Protein AF-A0A7V5J1K6-F1 (afdb_monomer)

Mean predicted aligned error: 7.73 Å

Foldseek 3Di:
DVVVVVVVVVVVVPPDDDDDDPLNPCVVCVVVQPPHADEEEDEPPCDDPRHRSVVVCVVVVRRHDYYHYDPDD

Secondary structure (DSSP, 8-state):
-HHHHHHHHHHHHT-------GGG-HHHHHHHHTTS-EEEEE-TT-EETTEEHHHHHHHTT--EEEEEESS--

Nearest PDB structures (foldseek):
  4jja-assembly1_A  TM=9.664E-01  e=6.009E-04  Bacteroides fragilis NCTC 9343
  2jgn-assembly2_B  TM=2.767E-01  e=8.812E+00  Homo sapiens

Sequence (73 aa):
MKKILLLLLVWIGTLWGEIIVGAERSSEYLPLLQGKNVAMVVNHSSLVEGEHLVDRLLREGVRIRKIFASEHG

Solvent-accessible surface area (backbone atoms only — not comparable to full-atom values): 4761 Å² total; per-residue (Å²): 109,73,68,60,55,54,54,54,58,56,56,64,70,71,71,77,77,81,85,82,54,78,82,70,43,48,86,77,49,49,77,75,42,61,95,40,82,38,71,47,80,50,56,95,81,42,56,43,98,88,38,52,45,69,59,55,39,47,75,72,66,44,46,72,75,47,79,45,46,90,85,68,121

Radius of gyration: 19.58 Å; Cα contacts (8 Å, |Δi|>4): 55; chains: 1; bounding box: 59×18×34 Å

pLDDT: mean 87.43, std 13.26, range [53.25, 98.19]

Structure (mmCIF, N/CA/C/O backbone):
data_AF-A0A7V5J1K6-F1
#
_entry.id   AF-A0A7V5J1K6-F1
#
loop_
_atom_site.group_PDB
_atom_site.id
_atom_site.type_symbol
_atom_site.label_atom_id
_atom_site.label_alt_id
_atom_site.label_comp_id
_atom_site.label_asym_id
_atom_site.label_entity_id
_atom_site.label_seq_id
_atom_site.pdbx_PDB_ins_code
_atom_site.Cartn_x
_atom_site.Cartn_y
_atom_site.Cartn_z
_atom_site.occupancy
_atom_site.B_iso_or_equiv
_atom_site.auth_seq_id
_atom_site.auth_comp_id
_atom_site.auth_asym_id
_atom_site.auth_atom_id
_atom_site.pdbx_PDB_model_num
ATOM 1 N N . MET A 1 1 ? 45.792 -6.782 -18.477 1.00 63.28 1 MET A N 1
ATOM 2 C CA . MET A 1 1 ? 44.548 -6.998 -19.256 1.00 63.28 1 MET A CA 1
ATOM 3 C C . MET A 1 1 ? 43.448 -7.691 -18.446 1.00 63.28 1 MET A C 1
ATOM 5 O O . MET A 1 1 ? 42.397 -7.095 -18.284 1.00 63.28 1 MET A O 1
ATOM 9 N N . LYS A 1 2 ? 43.682 -8.869 -17.836 1.00 61.59 2 LYS A N 1
ATOM 10 C CA . LYS A 1 2 ? 42.657 -9.584 -17.032 1.00 61.59 2 LYS A CA 1
ATOM 11 C C . LYS A 1 2 ? 42.094 -8.785 -15.838 1.00 61.59 2 LYS A C 1
ATOM 13 O O . LYS A 1 2 ? 40.901 -8.836 -15.583 1.00 61.59 2 LYS A O 1
ATOM 18 N N . LYS A 1 3 ? 42.932 -7.996 -15.149 1.00 63.34 3 LYS A N 1
ATOM 19 C CA . LYS A 1 3 ? 42.509 -7.140 -14.018 1.00 63.34 3 LYS A CA 1
ATOM 20 C C . LYS A 1 3 ? 41.602 -5.970 -14.436 1.00 63.34 3 LYS A C 1
ATOM 22 O O . LYS A 1 3 ? 40.708 -5.608 -13.690 1.00 63.34 3 LYS A O 1
ATOM 27 N N . ILE A 1 4 ? 41.805 -5.420 -15.637 1.00 74.62 4 ILE A N 1
ATOM 28 C CA . ILE A 1 4 ? 40.960 -4.351 -16.205 1.00 74.62 4 ILE A CA 1
ATOM 29 C C . ILE A 1 4 ? 39.586 -4.905 -16.595 1.00 74.62 4 ILE A C 1
ATOM 31 O O . ILE A 1 4 ? 38.571 -4.279 -16.318 1.00 74.62 4 ILE A O 1
ATOM 35 N N . LEU A 1 5 ? 39.550 -6.117 -17.155 1.00 72.25 5 LEU A N 1
ATOM 36 C CA . LEU A 1 5 ? 38.301 -6.811 -17.470 1.00 72.25 5 LEU A CA 1
ATOM 37 C C . LEU A 1 5 ? 37.482 -7.127 -16.203 1.00 72.25 5 LEU A C 1
ATOM 39 O O . LEU A 1 5 ? 36.264 -6.989 -16.203 1.00 72.25 5 LEU A O 1
ATOM 43 N N . LEU A 1 6 ? 38.160 -7.492 -15.108 1.00 71.38 6 LEU A N 1
ATOM 44 C CA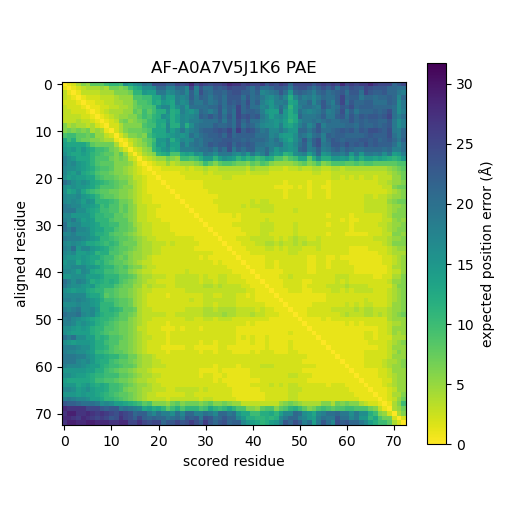 . LEU A 1 6 ? 37.530 -7.744 -13.809 1.00 71.38 6 LEU A CA 1
ATOM 45 C C . LEU A 1 6 ? 36.909 -6.471 -13.205 1.00 71.38 6 LEU A C 1
ATOM 47 O O . LEU A 1 6 ? 35.812 -6.522 -12.662 1.00 71.38 6 LEU A O 1
ATOM 51 N N . LEU A 1 7 ? 37.587 -5.325 -13.331 1.00 70.94 7 LEU A N 1
ATOM 52 C CA . LEU A 1 7 ? 37.092 -4.037 -12.830 1.00 70.94 7 LEU A CA 1
ATOM 53 C C . LEU A 1 7 ? 35.864 -3.535 -13.608 1.00 70.94 7 LEU A C 1
ATOM 55 O O . LEU A 1 7 ? 34.954 -2.975 -1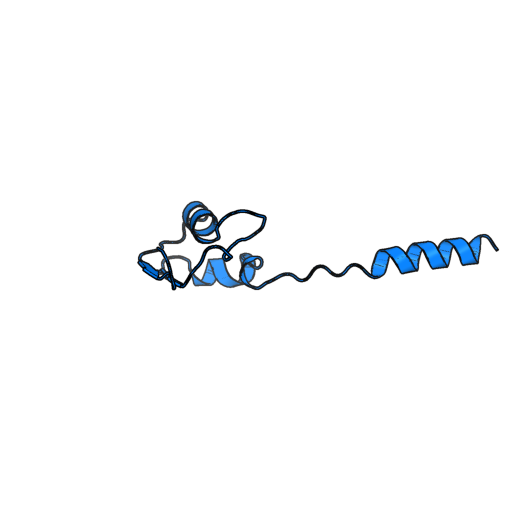3.003 1.00 70.94 7 LEU A O 1
ATOM 59 N N . LEU A 1 8 ? 35.797 -3.785 -14.921 1.00 72.00 8 LEU A N 1
ATOM 60 C CA . LEU A 1 8 ? 34.637 -3.433 -15.752 1.00 72.00 8 LEU A CA 1
ATOM 61 C C . LEU A 1 8 ? 33.388 -4.268 -15.420 1.00 72.00 8 LEU A C 1
ATOM 63 O O . LEU A 1 8 ? 32.283 -3.734 -15.409 1.00 72.00 8 LEU A O 1
ATOM 67 N N . LEU A 1 9 ? 33.557 -5.553 -15.094 1.00 72.19 9 LEU A N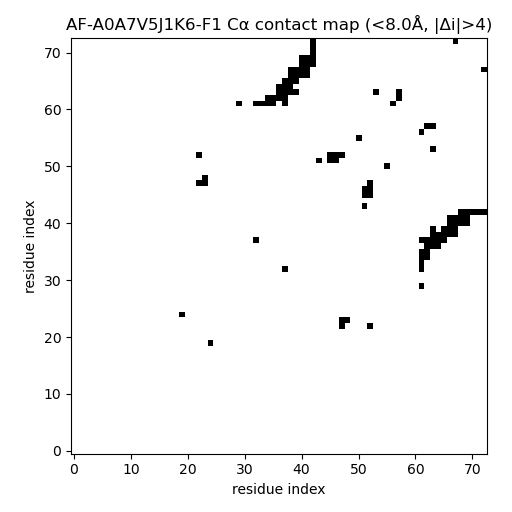 1
ATOM 68 C CA . LEU A 1 9 ? 32.461 -6.439 -14.673 1.00 72.19 9 LEU A CA 1
ATOM 69 C C . LEU A 1 9 ? 31.822 -6.005 -13.346 1.00 72.19 9 LEU A C 1
ATOM 71 O O . LEU A 1 9 ? 30.604 -6.063 -13.202 1.00 72.19 9 LEU A O 1
ATOM 75 N N . VAL A 1 10 ? 32.633 -5.530 -1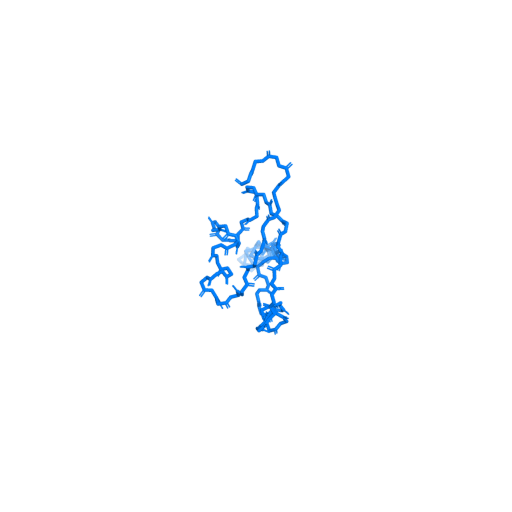2.398 1.00 69.81 10 VAL A N 1
ATOM 76 C CA . VAL A 1 10 ? 32.145 -5.023 -11.105 1.00 69.81 10 VAL A CA 1
ATOM 77 C C . VAL A 1 10 ? 31.382 -3.705 -11.275 1.00 69.81 10 VAL A C 1
ATOM 79 O O . VAL A 1 10 ? 30.372 -3.500 -10.611 1.00 69.81 10 VAL A O 1
ATOM 82 N N . TRP A 1 11 ? 31.807 -2.845 -12.206 1.00 67.06 11 TRP A N 1
ATOM 83 C CA . TRP A 1 11 ? 31.153 -1.558 -12.479 1.00 67.06 11 TRP A CA 1
ATOM 84 C C . TRP A 1 11 ? 29.752 -1.699 -13.090 1.00 67.06 11 TRP A C 1
ATOM 86 O O . TRP A 1 11 ? 28.861 -0.913 -12.781 1.00 67.06 11 TRP A O 1
ATOM 96 N N . ILE A 1 12 ? 29.531 -2.718 -13.927 1.00 65.88 12 ILE A N 1
ATOM 97 C CA . ILE A 1 12 ? 28.215 -2.985 -14.533 1.00 65.88 12 ILE A CA 1
ATOM 98 C C . ILE A 1 12 ? 27.198 -3.448 -13.477 1.00 65.88 12 ILE A C 1
ATOM 100 O O . ILE A 1 12 ? 26.026 -3.081 -13.554 1.00 65.88 12 ILE A O 1
ATOM 104 N N . GLY A 1 13 ? 27.639 -4.212 -12.472 1.00 63.94 13 GLY A N 1
ATOM 105 C CA . GLY A 1 13 ? 26.762 -4.745 -11.424 1.00 63.94 13 GLY A CA 1
ATOM 106 C C . GLY A 1 13 ? 26.226 -3.694 -10.448 1.00 63.94 13 GLY A C 1
ATOM 107 O O . GLY A 1 13 ? 25.200 -3.919 -9.818 1.00 63.94 13 GLY A O 1
ATOM 108 N N . THR A 1 14 ? 26.882 -2.537 -10.330 1.00 62.97 14 THR A N 1
ATOM 109 C CA . THR A 1 14 ? 26.534 -1.503 -9.339 1.00 62.97 14 THR A CA 1
ATOM 110 C C . THR A 1 14 ? 25.592 -0.412 -9.856 1.00 62.97 14 THR A C 1
ATOM 112 O O . THR A 1 14 ? 25.230 0.478 -9.094 1.00 62.97 14 THR A O 1
ATOM 115 N N . LEU A 1 15 ? 25.197 -0.444 -11.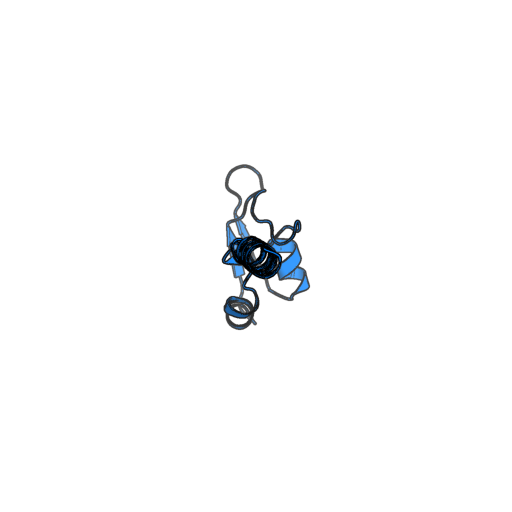134 1.00 62.78 15 LEU A N 1
ATOM 116 C CA . LEU A 1 15 ? 24.396 0.620 -11.767 1.00 62.78 15 LEU A CA 1
ATOM 117 C C . LEU A 1 15 ? 22.876 0.392 -11.721 1.00 62.78 15 LEU A C 1
ATOM 119 O O . LEU A 1 15 ? 22.118 1.209 -12.237 1.00 62.78 15 LEU A O 1
ATOM 123 N N . TRP A 1 16 ? 22.421 -0.695 -11.102 1.00 67.56 16 TRP A N 1
ATOM 124 C CA . TRP A 1 16 ? 21.010 -1.070 -11.052 1.00 67.56 16 TRP A CA 1
ATOM 125 C C . TRP A 1 16 ? 20.444 -0.726 -9.675 1.00 67.56 16 TRP A C 1
ATOM 127 O O . TRP A 1 16 ? 20.452 -1.543 -8.760 1.00 67.56 16 TRP A O 1
ATOM 137 N N . GLY A 1 17 ? 20.010 0.524 -9.516 1.00 76.50 17 GLY A N 1
ATOM 138 C CA . GLY A 1 17 ? 19.225 0.952 -8.363 1.00 76.50 17 GLY A CA 1
ATOM 139 C C . GLY A 1 17 ? 17.746 0.898 -8.714 1.00 76.50 17 GLY A C 1
ATOM 140 O O . GLY A 1 17 ? 17.275 1.723 -9.494 1.00 76.50 17 GLY A O 1
ATOM 141 N N . GLU A 1 18 ? 17.022 -0.071 -8.166 1.00 85.62 18 GLU A N 1
ATOM 142 C CA . GLU A 1 18 ? 15.568 -0.124 -8.301 1.00 85.62 18 GLU A CA 1
ATOM 143 C C . GLU A 1 18 ? 14.925 0.985 -7.454 1.00 85.62 18 GLU A C 1
ATOM 145 O O . GLU A 1 18 ? 15.333 1.244 -6.318 1.00 85.62 18 GLU A O 1
ATOM 150 N N . ILE A 1 19 ? 13.943 1.688 -8.021 1.00 90.62 19 ILE A N 1
ATOM 151 C CA . ILE A 1 19 ? 13.200 2.717 -7.293 1.00 90.62 19 ILE A CA 1
ATOM 152 C C . ILE A 1 19 ? 12.137 2.018 -6.457 1.00 90.62 19 ILE A C 1
ATOM 154 O O . ILE A 1 19 ? 11.188 1.478 -7.009 1.00 90.62 19 ILE A O 1
ATOM 158 N N . ILE A 1 20 ? 12.266 2.116 -5.134 1.00 93.31 20 ILE A N 1
ATOM 159 C CA . ILE A 1 20 ? 11.254 1.621 -4.196 1.00 93.31 20 ILE A CA 1
ATOM 160 C C . ILE A 1 20 ? 10.256 2.742 -3.903 1.00 93.31 20 ILE A C 1
ATOM 162 O O . ILE A 1 20 ? 10.597 3.732 -3.226 1.00 93.31 20 ILE A O 1
ATOM 166 N N . VAL A 1 21 ? 9.028 2.591 -4.399 1.00 94.62 21 VAL A N 1
ATOM 167 C CA . VAL A 1 21 ? 7.951 3.574 -4.214 1.00 94.62 21 VAL A CA 1
ATOM 168 C C . VAL A 1 21 ? 7.364 3.500 -2.805 1.00 94.62 21 VAL A C 1
ATOM 170 O O . VAL A 1 21 ? 7.547 2.528 -2.079 1.00 94.62 21 VAL A O 1
ATOM 173 N N . GLY A 1 22 ? 6.629 4.534 -2.385 1.00 95.75 22 GLY A N 1
ATOM 174 C CA . GLY A 1 22 ? 6.075 4.596 -1.026 1.00 95.75 22 GLY A CA 1
ATOM 175 C C . GLY A 1 22 ? 5.164 3.415 -0.669 1.00 95.75 22 GLY A C 1
ATOM 176 O O . GLY A 1 22 ? 5.188 2.952 0.466 1.00 95.75 22 GLY A O 1
ATOM 177 N N . ALA A 1 23 ? 4.414 2.889 -1.642 1.00 96.00 23 ALA A N 1
ATOM 178 C CA . ALA A 1 23 ? 3.523 1.746 -1.441 1.00 96.00 23 ALA A CA 1
ATOM 179 C C . ALA A 1 23 ? 4.268 0.425 -1.160 1.00 96.00 23 ALA A C 1
ATOM 181 O O . ALA A 1 23 ? 3.713 -0.459 -0.521 1.00 96.00 23 ALA A O 1
ATOM 182 N N . GLU A 1 24 ? 5.532 0.299 -1.571 1.00 96.31 24 GLU A N 1
ATOM 183 C CA . GLU A 1 24 ? 6.368 -0.882 -1.300 1.00 96.31 24 GLU A CA 1
ATOM 184 C C . GLU A 1 24 ? 6.995 -0.848 0.104 1.00 96.31 24 GLU A C 1
ATOM 186 O O . GLU A 1 24 ? 7.478 -1.858 0.612 1.00 96.31 24 GLU A O 1
ATOM 191 N N . ARG A 1 25 ? 6.962 0.306 0.782 1.00 95.94 25 ARG A N 1
ATOM 192 C CA . ARG A 1 25 ? 7.604 0.522 2.089 1.00 95.94 25 ARG A CA 1
ATOM 193 C C . ARG A 1 25 ? 6.670 0.189 3.248 1.00 95.94 25 ARG A C 1
ATOM 195 O O . ARG A 1 25 ? 6.470 0.997 4.155 1.00 95.94 25 ARG A O 1
ATOM 202 N N . SER A 1 26 ? 6.092 -1.009 3.227 1.00 95.12 26 SER A N 1
ATOM 203 C CA . SER A 1 26 ? 5.069 -1.425 4.197 1.00 95.12 26 SER A CA 1
ATOM 204 C C . SER A 1 26 ? 5.521 -1.315 5.653 1.00 95.12 26 SER A C 1
ATOM 206 O O . SER A 1 26 ? 4.739 -0.912 6.513 1.00 95.12 26 SER A O 1
ATOM 208 N N . SER A 1 27 ? 6.803 -1.557 5.932 1.00 96.12 27 SER A N 1
ATOM 209 C CA . SER A 1 27 ? 7.393 -1.395 7.264 1.00 96.12 27 SER A CA 1
ATOM 210 C C . SER A 1 27 ? 7.294 0.029 7.819 1.00 96.12 27 SER A C 1
ATOM 212 O O . SER A 1 27 ? 7.244 0.199 9.035 1.00 96.12 27 SER A O 1
ATOM 214 N N . GLU A 1 28 ? 7.266 1.049 6.957 1.00 97.31 28 GLU A N 1
ATOM 215 C CA . GLU A 1 28 ? 7.189 2.450 7.381 1.00 97.31 28 GLU A CA 1
ATOM 216 C C . GLU A 1 28 ? 5.759 2.864 7.746 1.00 97.31 28 GLU A C 1
ATOM 218 O O . GLU A 1 28 ? 5.565 3.638 8.684 1.00 97.31 28 GLU A O 1
ATOM 223 N N . TYR A 1 29 ? 4.746 2.343 7.043 1.00 96.12 29 TYR A N 1
ATOM 224 C CA . TYR A 1 29 ? 3.367 2.808 7.211 1.00 96.12 29 TYR A CA 1
ATOM 225 C C . TYR A 1 29 ? 2.436 1.811 7.913 1.00 96.12 29 TYR A C 1
ATOM 227 O O . TYR A 1 29 ? 1.499 2.255 8.576 1.00 96.12 29 TYR A O 1
ATOM 235 N N . LEU A 1 30 ? 2.655 0.492 7.846 1.00 97.00 30 LEU A N 1
ATOM 236 C CA . LEU A 1 30 ? 1.757 -0.485 8.484 1.00 97.00 30 LEU A CA 1
ATOM 237 C C . LEU A 1 30 ? 1.578 -0.264 9.995 1.00 97.00 30 LEU A C 1
ATOM 239 O O . LEU A 1 30 ? 0.427 -0.277 10.446 1.00 97.00 30 LEU A O 1
ATOM 243 N N . PRO A 1 31 ? 2.635 0.028 10.784 1.00 97.19 31 PRO A N 1
ATOM 244 C CA . PRO A 1 31 ? 2.469 0.339 12.205 1.00 97.19 31 PRO A CA 1
ATOM 245 C C . PRO A 1 31 ? 1.578 1.564 12.437 1.00 97.19 31 PRO A C 1
ATOM 247 O O . PRO A 1 31 ? 0.833 1.632 13.413 1.00 97.19 31 PRO A O 1
ATOM 250 N N . LEU A 1 32 ? 1.610 2.525 11.511 1.00 97.50 32 LEU A N 1
ATOM 251 C CA . LEU A 1 32 ? 0.806 3.740 11.583 1.00 97.50 32 LEU A CA 1
ATOM 252 C C . LEU A 1 32 ? -0.668 3.475 11.259 1.00 97.50 32 LEU A C 1
ATOM 254 O O . LEU A 1 32 ? -1.525 4.223 11.720 1.00 97.50 32 LEU A O 1
ATOM 258 N N . LEU A 1 33 ? -0.981 2.432 10.487 1.00 97.50 33 LEU A N 1
ATOM 259 C CA . LEU A 1 33 ? -2.352 2.073 10.108 1.00 97.50 33 LEU A CA 1
ATOM 260 C C . LEU A 1 33 ? -3.026 1.130 11.116 1.00 97.50 33 LEU A C 1
ATOM 262 O O . LEU A 1 33 ? -4.256 1.004 11.111 1.00 97.50 33 LEU A O 1
ATOM 266 N N . GLN A 1 34 ? -2.256 0.490 12.002 1.00 95.50 34 GLN A N 1
ATOM 267 C CA . GLN A 1 34 ? -2.772 -0.506 12.936 1.00 95.50 34 GLN A CA 1
ATOM 268 C C . GLN A 1 34 ? -3.890 0.064 13.821 1.00 95.50 34 GLN A C 1
ATOM 270 O O . GLN A 1 34 ? -3.770 1.113 14.454 1.00 95.50 34 GLN A O 1
ATOM 275 N N . GLY A 1 35 ? -5.025 -0.638 13.848 1.00 96.38 35 GLY A N 1
ATOM 276 C CA . GLY A 1 35 ? -6.189 -0.255 14.646 1.00 96.38 35 GLY A CA 1
ATOM 277 C C . GLY A 1 35 ? -6.960 0.970 14.137 1.00 96.38 35 GLY A C 1
ATOM 278 O O . GLY A 1 35 ? -8.034 1.249 14.679 1.00 96.38 35 GLY A O 1
ATOM 279 N N . LYS A 1 36 ? -6.500 1.664 13.087 1.00 98.00 36 LYS A N 1
ATOM 280 C CA . LYS A 1 36 ? -7.188 2.828 12.507 1.00 98.00 36 LYS A CA 1
ATOM 281 C C . LYS A 1 36 ? -8.238 2.407 11.478 1.00 98.00 36 LYS A C 1
ATOM 283 O O . LYS A 1 36 ? -8.165 1.337 10.889 1.00 98.00 36 LYS A O 1
ATOM 288 N N . ASN A 1 37 ? -9.248 3.253 11.282 1.00 98.12 37 ASN A N 1
ATOM 289 C CA . ASN A 1 37 ? -10.147 3.155 10.133 1.00 98.12 37 ASN A CA 1
ATOM 290 C C . ASN A 1 37 ? -9.487 3.898 8.968 1.00 98.12 37 ASN A C 1
ATOM 292 O O . ASN A 1 37 ? -9.265 5.103 9.076 1.00 98.12 37 ASN A O 1
ATOM 296 N N . VAL A 1 38 ? -9.173 3.195 7.883 1.00 98.19 38 VAL A N 1
ATOM 297 C CA . VAL A 1 38 ? -8.443 3.760 6.742 1.00 98.19 38 VAL A CA 1
ATOM 298 C C . VAL A 1 38 ? -9.404 3.992 5.582 1.00 98.19 38 VAL A C 1
ATOM 300 O O . VAL A 1 38 ? -10.215 3.126 5.259 1.00 98.19 38 VAL A O 1
ATOM 303 N N . ALA A 1 39 ? -9.323 5.163 4.958 1.00 97.88 39 ALA A N 1
ATOM 304 C CA . ALA A 1 39 ? -9.914 5.405 3.651 1.00 97.88 39 ALA A CA 1
ATOM 305 C C . ALA A 1 39 ? -8.787 5.586 2.635 1.00 97.88 39 ALA A C 1
ATOM 307 O O . ALA A 1 39 ? -7.768 6.192 2.961 1.00 97.88 39 ALA A O 1
ATOM 308 N N . MET A 1 40 ? -8.964 5.055 1.430 1.00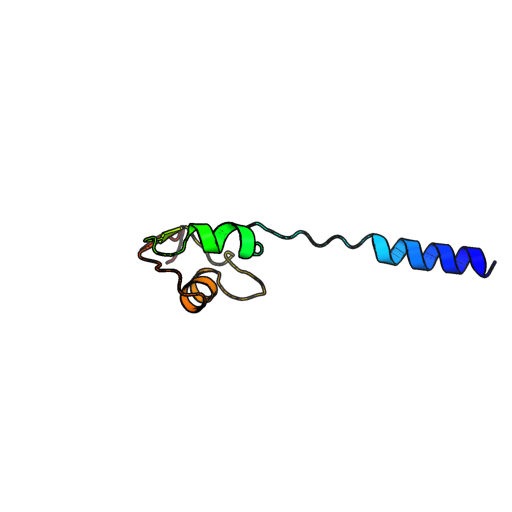 96.31 40 MET A N 1
ATOM 309 C CA . MET A 1 40 ? -7.936 5.088 0.392 1.00 96.31 40 MET A CA 1
ATOM 310 C C . MET A 1 40 ? -8.456 5.759 -0.871 1.00 96.31 40 MET A C 1
ATOM 312 O O . MET A 1 40 ? -9.620 5.588 -1.230 1.00 96.31 40 MET A O 1
ATOM 316 N N . VAL A 1 41 ? -7.577 6.498 -1.542 1.00 95.12 41 VAL A N 1
ATOM 317 C CA . VAL A 1 41 ? -7.794 6.990 -2.904 1.00 95.12 41 VAL A CA 1
ATOM 318 C C . VAL A 1 41 ? -6.902 6.157 -3.813 1.00 95.12 41 VAL A C 1
ATOM 320 O O . VAL A 1 41 ? -5.687 6.167 -3.629 1.00 95.12 41 VAL A O 1
ATOM 323 N N . VAL A 1 42 ? -7.495 5.390 -4.723 1.00 94.25 42 VAL A N 1
ATOM 324 C CA . VAL A 1 42 ? -6.785 4.407 -5.558 1.00 94.25 42 VAL A CA 1
ATOM 325 C C . VAL A 1 42 ? -7.323 4.411 -6.982 1.00 94.25 42 VAL A C 1
ATOM 327 O O . VAL A 1 42 ? -8.366 4.988 -7.279 1.00 94.25 42 VAL A O 1
ATOM 330 N N . ASN A 1 43 ? -6.585 3.767 -7.872 1.00 93.75 43 ASN A N 1
ATOM 331 C CA . ASN A 1 43 ? -6.938 3.545 -9.267 1.00 93.75 43 ASN A CA 1
ATOM 332 C C . ASN A 1 43 ? -6.279 2.242 -9.757 1.00 93.75 43 ASN A C 1
ATOM 334 O O . ASN A 1 43 ? -5.550 1.588 -9.013 1.00 93.75 43 ASN A O 1
ATOM 338 N N . HIS A 1 44 ? -6.455 1.906 -11.036 1.00 91.38 44 HIS A N 1
ATOM 339 C CA . HIS A 1 44 ? -5.877 0.696 -11.634 1.00 91.38 44 HIS A CA 1
ATOM 340 C C . HIS A 1 44 ? -4.340 0.597 -11.535 1.00 91.38 44 HIS A C 1
ATOM 342 O O . HIS A 1 44 ? -3.802 -0.503 -11.601 1.00 91.38 44 HIS A O 1
ATOM 348 N N . SER A 1 45 ? -3.619 1.716 -11.379 1.00 93.50 45 SER A N 1
ATOM 349 C CA . SER A 1 45 ? -2.156 1.729 -11.248 1.00 93.50 45 SER A CA 1
ATOM 350 C C . SER A 1 45 ? -1.675 1.591 -9.801 1.00 93.50 45 SER A C 1
ATOM 352 O O . SER A 1 45 ? -0.475 1.658 -9.552 1.00 93.50 45 SER A O 1
ATOM 354 N N . SER A 1 46 ? -2.583 1.435 -8.833 1.00 95.25 46 SER A N 1
ATOM 355 C CA . SER A 1 46 ? -2.268 1.286 -7.406 1.00 95.25 46 SER A CA 1
ATOM 356 C C . SER A 1 46 ? -1.778 -0.132 -7.089 1.00 95.25 46 SER A C 1
ATOM 358 O O . SER A 1 46 ? -2.362 -0.837 -6.267 1.00 95.25 46 SER A O 1
ATOM 360 N N . LEU A 1 47 ? -0.722 -0.556 -7.781 1.00 95.62 47 LEU A N 1
ATOM 361 C CA . LEU A 1 47 ? -0.141 -1.891 -7.708 1.00 95.62 47 LEU A CA 1
ATOM 362 C C . LEU A 1 47 ? 1.148 -1.883 -6.881 1.00 95.62 47 LEU A C 1
ATOM 364 O O . LEU A 1 47 ? 1.942 -0.947 -6.954 1.00 95.62 47 LEU A O 1
ATOM 368 N N . VAL A 1 48 ? 1.366 -2.963 -6.139 1.00 95.31 48 VAL A N 1
ATOM 369 C CA . VAL A 1 48 ? 2.616 -3.292 -5.454 1.00 95.31 48 VAL A CA 1
ATOM 370 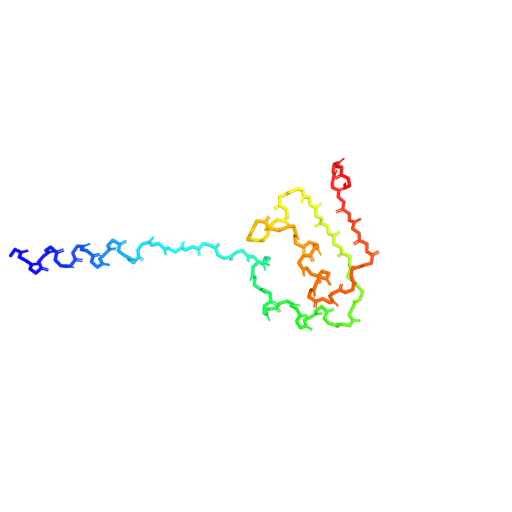C C . VAL A 1 48 ? 2.945 -4.736 -5.794 1.00 95.31 48 VAL A C 1
ATOM 372 O O . VAL A 1 48 ? 2.124 -5.617 -5.554 1.00 95.31 48 VAL A O 1
ATOM 375 N N . GLU A 1 49 ? 4.121 -4.980 -6.378 1.00 91.38 49 GLU A N 1
ATOM 376 C CA . GLU A 1 49 ? 4.554 -6.327 -6.795 1.00 91.38 49 GLU A CA 1
ATOM 377 C C . GLU A 1 49 ? 3.523 -7.056 -7.694 1.00 91.38 49 GLU A C 1
ATOM 379 O O . GLU A 1 49 ? 3.397 -8.277 -7.676 1.00 91.38 49 GLU A O 1
ATOM 384 N N . GLY A 1 50 ? 2.761 -6.301 -8.495 1.00 93.75 50 GLY A N 1
ATOM 385 C CA . GLY A 1 50 ? 1.730 -6.839 -9.394 1.00 93.75 50 GLY A CA 1
ATOM 386 C C . GLY A 1 50 ? 0.369 -7.117 -8.743 1.00 93.75 50 GLY A C 1
ATOM 387 O O . GLY A 1 50 ? -0.559 -7.522 -9.439 1.00 93.75 50 GLY A O 1
ATOM 388 N N . GLU A 1 51 ? 0.214 -6.857 -7.446 1.00 95.88 51 GLU A N 1
ATOM 389 C CA . GLU A 1 51 ? -1.051 -6.967 -6.718 1.00 95.88 51 GLU A CA 1
ATOM 390 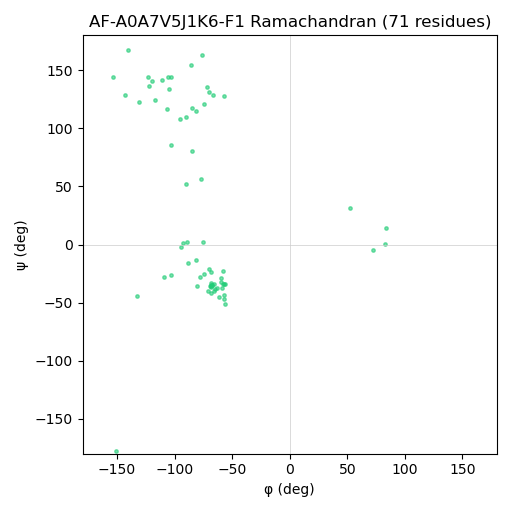C C . GLU A 1 51 ? -1.631 -5.583 -6.421 1.00 95.88 51 GLU A C 1
ATOM 392 O O . GLU A 1 51 ? -0.900 -4.638 -6.125 1.00 95.88 51 GLU A O 1
ATOM 397 N N . HIS A 1 52 ? -2.956 -5.445 -6.461 1.00 96.38 52 HIS A N 1
ATOM 398 C CA . HIS A 1 52 ? -3.601 -4.198 -6.071 1.00 96.38 52 HIS A CA 1
ATOM 399 C C . HIS A 1 52 ? -3.408 -3.932 -4.572 1.00 96.38 52 HIS A C 1
ATOM 401 O O . HIS A 1 52 ? -3.695 -4.775 -3.722 1.00 96.38 52 HIS A O 1
ATOM 407 N N . LEU A 1 53 ? -2.941 -2.729 -4.230 1.00 96.81 53 LEU A N 1
ATOM 408 C CA . LEU A 1 53 ? -2.543 -2.369 -2.868 1.00 96.81 53 LEU A CA 1
ATOM 409 C C . LEU A 1 53 ? -3.676 -2.568 -1.852 1.00 96.81 53 LEU A C 1
ATOM 411 O O . LEU A 1 53 ? -3.421 -2.938 -0.710 1.00 96.81 53 LEU A O 1
ATOM 415 N N . VAL A 1 54 ? -4.930 -2.350 -2.258 1.00 96.12 54 VAL A N 1
ATOM 416 C CA . VAL A 1 54 ? -6.098 -2.597 -1.395 1.00 96.12 54 VAL A CA 1
ATOM 417 C C . VAL A 1 54 ? -6.134 -4.049 -0.918 1.00 96.12 54 VAL A C 1
ATOM 419 O O . VAL A 1 54 ? -6.307 -4.280 0.277 1.00 96.12 54 VAL A O 1
ATOM 422 N N . ASP A 1 55 ? -5.929 -5.012 -1.815 1.00 96.25 55 ASP A N 1
ATOM 423 C CA . ASP A 1 55 ? -6.016 -6.440 -1.494 1.00 96.25 55 ASP A CA 1
ATOM 424 C C . ASP A 1 55 ? -4.874 -6.863 -0.571 1.00 96.25 55 ASP A C 1
ATOM 426 O O . ASP A 1 55 ? -5.096 -7.536 0.444 1.00 96.25 55 ASP A O 1
ATOM 430 N N . ARG A 1 56 ? -3.665 -6.361 -0.854 1.00 96.62 56 ARG A N 1
ATOM 431 C CA . ARG A 1 56 ? -2.498 -6.550 0.009 1.00 96.62 56 ARG A CA 1
ATOM 432 C C . ARG A 1 56 ? -2.759 -6.045 1.426 1.00 96.62 56 ARG A C 1
ATOM 434 O O . ARG A 1 56 ? -2.585 -6.797 2.384 1.00 96.62 56 ARG A O 1
ATOM 441 N N . LEU A 1 57 ? -3.234 -4.807 1.572 1.00 96.69 57 LEU A N 1
ATOM 442 C CA . LEU A 1 57 ? -3.484 -4.206 2.884 1.00 96.69 57 LEU A CA 1
ATOM 443 C C . LEU A 1 57 ? -4.633 -4.891 3.641 1.00 96.69 57 LEU A C 1
ATOM 445 O O . LEU A 1 57 ? -4.553 -5.029 4.863 1.00 96.69 57 LEU A O 1
ATOM 449 N N . LEU A 1 58 ? -5.680 -5.359 2.950 1.00 96.38 58 LEU A N 1
ATOM 450 C CA . LEU A 1 58 ? -6.745 -6.159 3.571 1.00 96.38 58 LEU A CA 1
ATOM 451 C C . LEU A 1 58 ? -6.194 -7.463 4.158 1.00 96.38 58 LEU A C 1
ATOM 453 O O . LEU A 1 58 ? -6.507 -7.800 5.302 1.00 96.38 58 LEU A O 1
ATOM 457 N N . ARG A 1 59 ? -5.341 -8.171 3.408 1.00 95.75 59 ARG A N 1
ATOM 458 C CA . ARG A 1 59 ? -4.679 -9.403 3.863 1.00 95.75 59 ARG A CA 1
ATOM 459 C C . ARG A 1 59 ? -3.701 -9.155 5.012 1.00 95.75 59 ARG A C 1
ATOM 461 O O . ARG A 1 59 ? -3.597 -9.988 5.907 1.00 95.75 59 ARG A O 1
ATOM 468 N N . GLU A 1 60 ? -3.043 -7.999 5.027 1.00 95.12 60 GLU A N 1
ATOM 469 C CA . GLU A 1 60 ? -2.195 -7.533 6.133 1.00 95.12 60 GLU A CA 1
ATOM 470 C C . GLU A 1 60 ? -3.012 -7.035 7.352 1.00 95.12 60 GLU A C 1
ATOM 472 O O . GLU A 1 60 ? -2.444 -6.613 8.360 1.00 95.12 60 GLU A O 1
ATOM 477 N N . GLY A 1 61 ? -4.349 -7.117 7.308 1.00 95.88 61 GLY A N 1
ATOM 478 C CA . GLY A 1 61 ? -5.234 -6.823 8.439 1.00 95.88 61 GLY A CA 1
ATOM 479 C C . GLY A 1 61 ? -5.564 -5.340 8.621 1.00 95.88 61 GLY A C 1
ATOM 480 O O . GLY A 1 61 ? -6.094 -4.942 9.665 1.00 95.88 61 GLY A O 1
ATOM 481 N N . VAL A 1 62 ? -5.278 -4.502 7.622 1.00 97.88 62 VAL A N 1
ATOM 482 C CA . VAL A 1 62 ? -5.641 -3.084 7.642 1.00 97.88 62 VAL A CA 1
ATOM 483 C C . VAL A 1 62 ? -7.153 -2.937 7.494 1.00 97.88 62 VAL A C 1
ATOM 485 O O . VAL A 1 62 ? -7.788 -3.484 6.594 1.00 97.88 62 VAL A O 1
ATOM 488 N N . ARG A 1 63 ? -7.757 -2.136 8.375 1.00 98.12 63 ARG A N 1
ATOM 489 C CA . ARG A 1 63 ? -9.202 -1.903 8.374 1.00 98.12 63 ARG A CA 1
ATOM 490 C C . ARG A 1 63 ? -9.585 -0.794 7.393 1.00 98.12 63 ARG A C 1
ATOM 492 O O . ARG A 1 63 ? -9.835 0.350 7.788 1.00 98.12 63 ARG A O 1
ATOM 499 N N . ILE A 1 64 ? -9.667 -1.153 6.118 1.00 97.56 64 ILE A N 1
ATOM 500 C CA . ILE A 1 64 ? -10.140 -0.265 5.054 1.00 97.56 64 ILE A CA 1
ATOM 501 C C . ILE A 1 64 ? -11.664 -0.116 5.166 1.00 97.56 64 ILE A C 1
ATOM 503 O O . ILE A 1 64 ? -12.410 -1.092 5.143 1.00 97.56 64 ILE A O 1
ATOM 507 N N . ARG A 1 65 ? -12.138 1.120 5.342 1.00 97.75 65 ARG A N 1
ATOM 508 C CA . ARG A 1 65 ? -13.564 1.461 5.488 1.00 97.75 65 ARG A CA 1
ATOM 509 C C . ARG A 1 65 ? -14.171 2.068 4.238 1.00 97.75 65 ARG A C 1
ATOM 511 O O . ARG A 1 65 ? -15.386 2.008 4.073 1.00 97.75 65 ARG A O 1
ATOM 518 N N . LYS A 1 66 ? -13.351 2.707 3.407 1.00 96.44 66 LYS A N 1
ATOM 519 C CA . LYS A 1 66 ? -13.819 3.396 2.210 1.00 96.44 66 LYS A CA 1
ATOM 520 C C . LYS A 1 66 ? -12.728 3.451 1.156 1.00 96.44 66 LYS A C 1
ATOM 522 O O . LYS A 1 66 ? -11.558 3.636 1.482 1.00 96.44 66 LYS A O 1
ATOM 527 N N . ILE A 1 67 ? -13.146 3.331 -0.094 1.00 95.12 67 ILE A N 1
ATOM 528 C CA . ILE A 1 67 ? -12.298 3.474 -1.268 1.00 95.12 67 ILE A CA 1
ATOM 529 C C . ILE A 1 67 ? -12.901 4.582 -2.131 1.00 95.12 67 ILE A C 1
ATOM 531 O O . ILE A 1 67 ? -14.121 4.662 -2.285 1.00 95.12 67 ILE A O 1
ATOM 535 N N . PHE A 1 68 ? -12.045 5.458 -2.640 1.00 94.38 68 PHE A N 1
ATOM 536 C CA . PHE A 1 68 ? -12.372 6.478 -3.623 1.00 94.38 68 PHE A CA 1
ATOM 537 C C . PHE A 1 68 ? -11.563 6.191 -4.890 1.00 94.38 68 PHE A C 1
ATOM 539 O O . PHE A 1 68 ? -10.337 6.127 -4.818 1.00 94.38 68 PHE A O 1
ATOM 546 N N . ALA A 1 69 ? -12.235 6.043 -6.031 1.00 91.12 69 ALA A N 1
ATOM 547 C CA . ALA A 1 69 ? -11.591 5.856 -7.329 1.00 91.12 69 ALA A CA 1
ATOM 548 C C . ALA A 1 69 ? -11.986 6.984 -8.286 1.00 91.12 69 ALA A C 1
ATOM 550 O O . ALA A 1 69 ? -13.126 7.451 -8.256 1.00 91.12 69 ALA A O 1
ATOM 551 N N . SER A 1 70 ? -11.033 7.454 -9.094 1.00 76.69 70 SER A N 1
ATOM 552 C CA . SER A 1 70 ? -11.175 8.694 -9.868 1.00 76.69 70 SER A CA 1
ATOM 553 C C . SER A 1 70 ? -12.028 8.576 -11.131 1.00 76.69 70 SER A C 1
ATOM 555 O O . SER A 1 70 ? -12.603 9.579 -11.535 1.00 76.69 70 SER A O 1
ATOM 557 N N . GLU A 1 71 ? -12.115 7.402 -11.761 1.00 65.19 71 GLU A N 1
ATOM 558 C CA . GLU A 1 71 ? -12.828 7.261 -13.046 1.00 65.19 71 GLU A CA 1
ATOM 559 C C . GLU A 1 71 ? -13.783 6.073 -13.089 1.00 65.19 71 GLU A C 1
ATOM 561 O O . GLU A 1 71 ? -14.934 6.244 -13.476 1.00 65.19 71 GLU A O 1
ATOM 566 N N . HIS A 1 72 ? -13.372 4.904 -12.602 1.00 61.44 72 HIS A N 1
ATOM 567 C CA . HIS A 1 72 ? -14.262 3.773 -12.360 1.00 61.44 72 HIS A CA 1
ATOM 568 C C . HIS A 1 72 ? -13.806 3.065 -11.082 1.00 61.44 72 HIS A C 1
ATOM 570 O O . HIS A 1 72 ? -12.612 2.819 -10.925 1.00 61.44 72 HIS A O 1
ATOM 576 N N . GLY A 1 73 ? -14.764 2.863 -10.168 1.00 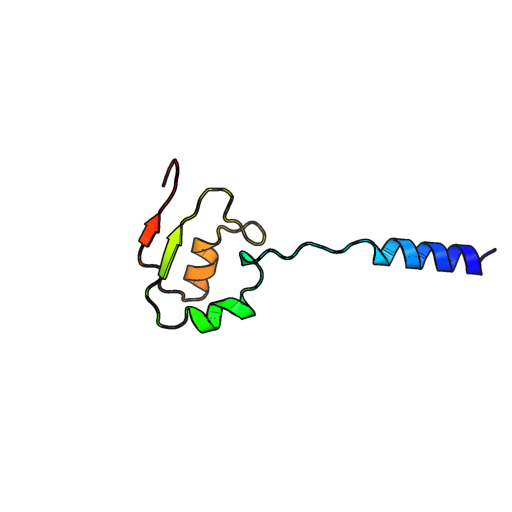53.25 73 GLY A N 1
ATOM 577 C CA . GLY A 1 73 ? -14.617 2.208 -8.858 1.00 53.25 73 GLY A CA 1
ATOM 578 C C . GLY A 1 73 ? -13.801 0.934 -8.894 1.00 53.25 73 GLY A C 1
ATOM 579 O O . GLY A 1 73 ? -14.131 0.088 -9.751 1.00 53.25 73 GLY A O 1
#